Protein AF-A0A1Z5IU14-F1 (afdb_monomer)

Organism: NCBI:txid1714682

Structure (mmCIF, N/CA/C/O backbone):
data_AF-A0A1Z5IU14-F1
#
_entry.id   AF-A0A1Z5IU14-F1
#
loop_
_atom_site.group_PDB
_atom_site.id
_atom_site.type_symbol
_atom_site.label_atom_id
_atom_site.label_alt_id
_atom_site.label_comp_id
_atom_site.label_asym_id
_atom_site.label_entity_id
_atom_site.label_seq_id
_atom_site.pdbx_PDB_ins_code
_atom_site.Cartn_x
_atom_site.Cartn_y
_atom_site.Cartn_z
_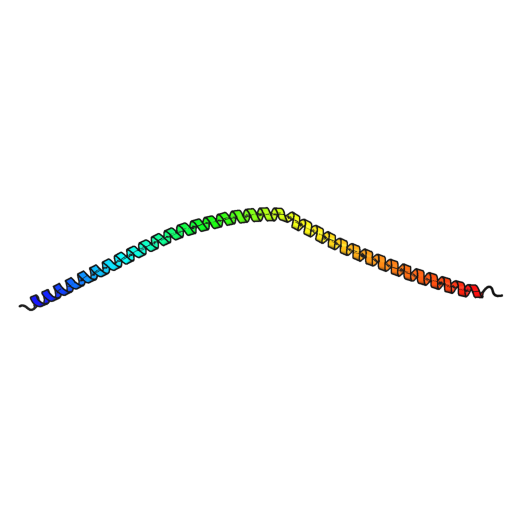atom_site.occupancy
_atom_site.B_iso_or_equiv
_atom_site.auth_seq_id
_atom_site.auth_comp_id
_atom_site.auth_asym_id
_atom_site.auth_atom_id
_atom_site.pdbx_PDB_model_num
ATOM 1 N N . MET A 1 1 ? 48.933 3.447 -58.301 1.00 71.62 1 MET A N 1
ATOM 2 C CA . MET A 1 1 ? 47.757 3.802 -57.474 1.00 71.62 1 MET A CA 1
ATOM 3 C C . MET A 1 1 ? 48.077 5.110 -56.775 1.00 71.62 1 MET A C 1
ATOM 5 O O . MET A 1 1 ? 49.170 5.218 -56.231 1.00 71.62 1 MET A O 1
ATOM 9 N N . THR A 1 2 ? 47.213 6.121 -56.859 1.00 89.06 2 THR A N 1
ATOM 10 C CA . THR A 1 2 ? 47.467 7.412 -56.194 1.00 89.06 2 THR A CA 1
ATOM 11 C C . THR A 1 2 ? 47.148 7.295 -54.700 1.00 89.06 2 THR A C 1
ATOM 13 O O . THR A 1 2 ? 46.266 6.526 -54.313 1.00 89.06 2 THR A O 1
ATOM 16 N N . ALA A 1 3 ? 47.843 8.048 -53.840 1.00 86.44 3 ALA A N 1
ATOM 17 C CA . ALA A 1 3 ? 47.623 8.006 -52.387 1.00 86.44 3 ALA A CA 1
ATOM 18 C C . ALA A 1 3 ? 46.155 8.286 -51.992 1.00 86.44 3 ALA A C 1
ATOM 20 O O . ALA A 1 3 ? 45.640 7.694 -51.046 1.00 86.44 3 ALA A O 1
ATOM 21 N N . GLY A 1 4 ? 45.450 9.113 -52.775 1.00 89.94 4 GLY A N 1
ATOM 22 C CA . GLY A 1 4 ? 44.028 9.404 -52.576 1.00 89.94 4 GLY A CA 1
ATOM 23 C C . GLY A 1 4 ? 43.101 8.203 -52.798 1.00 89.94 4 GLY A C 1
ATOM 24 O O . GLY A 1 4 ? 42.110 8.069 -52.088 1.00 89.94 4 GLY A O 1
ATOM 25 N N . GLN A 1 5 ? 43.429 7.291 -53.722 1.00 91.56 5 GLN A N 1
ATOM 26 C CA . GLN A 1 5 ? 42.628 6.078 -53.948 1.00 91.56 5 GLN A CA 1
ATOM 27 C C . GLN A 1 5 ? 42.714 5.118 -52.758 1.00 91.56 5 GLN A C 1
ATOM 29 O O . GLN A 1 5 ? 41.706 4.553 -52.341 1.00 91.56 5 GLN A O 1
ATOM 34 N N . VAL A 1 6 ? 43.912 4.966 -52.185 1.00 90.88 6 VAL A N 1
ATOM 35 C CA . VAL A 1 6 ? 44.133 4.123 -51.002 1.00 90.88 6 VAL A CA 1
ATOM 36 C C . VAL A 1 6 ? 43.433 4.725 -49.780 1.00 90.88 6 VAL A C 1
ATOM 38 O O . VAL A 1 6 ? 42.734 4.012 -49.064 1.00 90.88 6 VAL A O 1
ATOM 41 N N . ALA A 1 7 ? 43.540 6.042 -49.584 1.00 92.81 7 ALA A N 1
ATOM 42 C CA . ALA A 1 7 ? 42.845 6.743 -48.505 1.00 92.81 7 ALA A CA 1
ATOM 43 C C . ALA A 1 7 ? 41.313 6.646 -48.631 1.00 92.81 7 ALA A C 1
ATOM 45 O O . ALA A 1 7 ? 40.632 6.371 -47.644 1.00 92.81 7 ALA A O 1
ATOM 46 N N . GLY A 1 8 ? 40.771 6.805 -49.844 1.00 94.56 8 GLY A N 1
ATOM 47 C CA . GLY A 1 8 ? 39.339 6.665 -50.109 1.00 94.56 8 GLY A CA 1
ATOM 48 C C . GLY A 1 8 ? 38.812 5.258 -49.818 1.00 94.56 8 GLY A C 1
ATOM 49 O O . GLY A 1 8 ? 37.748 5.118 -49.220 1.00 94.56 8 GLY A O 1
ATOM 50 N N . LEU A 1 9 ? 39.576 4.215 -50.164 1.00 94.06 9 LEU A N 1
ATOM 51 C CA . LEU A 1 9 ? 39.204 2.829 -49.869 1.00 94.06 9 LEU A CA 1
ATOM 52 C C . LEU A 1 9 ? 39.149 2.561 -48.357 1.00 94.06 9 LEU A C 1
ATOM 54 O O . LEU A 1 9 ? 38.191 1.963 -47.871 1.00 94.06 9 LEU A O 1
ATOM 58 N N . ILE A 1 10 ? 40.144 3.041 -47.606 1.00 94.50 10 ILE A N 1
ATOM 59 C CA . ILE A 1 10 ? 40.176 2.908 -46.141 1.00 94.50 10 ILE A CA 1
ATOM 60 C C . ILE A 1 10 ? 38.997 3.657 -45.509 1.00 94.50 10 ILE A C 1
ATOM 62 O O . ILE A 1 10 ? 38.305 3.105 -44.653 1.00 94.50 10 ILE A O 1
ATOM 66 N N . ALA A 1 11 ? 38.727 4.885 -45.961 1.00 95.81 11 ALA A N 1
ATOM 67 C CA . ALA A 1 11 ? 37.609 5.685 -45.472 1.00 95.81 11 ALA A CA 1
ATOM 68 C C . ALA A 1 11 ? 36.252 5.011 -45.742 1.00 95.81 11 ALA A C 1
ATOM 70 O O . ALA A 1 11 ? 35.400 4.979 -44.856 1.00 95.81 11 ALA A O 1
ATOM 71 N N . ALA A 1 12 ? 36.065 4.417 -46.925 1.00 96.19 12 ALA A N 1
ATOM 72 C CA . ALA A 1 12 ? 34.843 3.695 -47.270 1.00 96.19 12 ALA A CA 1
ATOM 73 C C . ALA A 1 12 ? 34.611 2.475 -46.362 1.00 96.19 12 ALA A C 1
ATOM 75 O O . ALA A 1 12 ? 33.497 2.269 -45.879 1.00 96.19 12 ALA A O 1
ATOM 76 N N . ILE A 1 13 ? 35.661 1.698 -46.076 1.00 96.56 13 ILE A N 1
ATOM 77 C CA . ILE A 1 13 ? 35.574 0.535 -45.179 1.00 96.56 13 ILE A CA 1
ATOM 78 C C . ILE A 1 13 ? 35.258 0.977 -43.744 1.00 96.56 13 ILE A C 1
ATOM 80 O O . ILE A 1 13 ? 34.378 0.403 -43.104 1.00 96.56 13 ILE A O 1
ATOM 84 N N . ALA A 1 14 ? 35.926 2.020 -43.246 1.00 96.56 14 ALA A N 1
ATOM 85 C CA . ALA A 1 14 ? 35.669 2.557 -41.911 1.00 96.56 14 ALA A CA 1
ATOM 86 C C . ALA A 1 14 ? 34.229 3.078 -41.769 1.00 96.56 14 ALA A C 1
ATOM 88 O O . ALA A 1 14 ? 33.562 2.799 -40.771 1.00 96.56 14 ALA A O 1
ATOM 89 N N . PHE A 1 15 ? 33.727 3.780 -42.788 1.00 97.25 15 PHE A N 1
ATOM 90 C CA . PHE A 1 15 ? 32.350 4.264 -42.813 1.00 97.25 15 PHE A CA 1
ATOM 91 C C . PHE A 1 15 ? 31.341 3.112 -42.817 1.00 97.25 15 PHE A C 1
ATOM 93 O O . PHE A 1 15 ? 30.370 3.144 -42.065 1.00 97.25 15 PHE A O 1
ATOM 100 N N . LEU A 1 16 ? 31.595 2.057 -43.597 1.00 97.19 16 LEU A N 1
ATOM 101 C CA . LEU A 1 16 ? 30.750 0.865 -43.621 1.00 97.19 16 LEU A CA 1
ATOM 102 C C . LEU A 1 16 ? 30.663 0.222 -42.228 1.00 97.19 16 LEU A C 1
ATOM 104 O O . LEU A 1 16 ? 29.561 -0.020 -41.741 1.00 97.19 16 LEU A O 1
ATOM 108 N N . ILE A 1 17 ? 31.796 0.013 -41.549 1.00 97.19 17 ILE A N 1
ATOM 109 C CA . ILE A 1 17 ? 31.826 -0.548 -40.185 1.00 97.19 17 ILE A CA 1
ATOM 110 C C . ILE A 1 17 ? 31.026 0.327 -39.211 1.00 97.19 17 ILE A C 1
ATOM 112 O O . ILE A 1 17 ? 30.245 -0.192 -38.410 1.00 97.19 17 ILE A O 1
ATOM 116 N N . LEU A 1 18 ? 31.180 1.649 -39.299 1.00 97.31 18 LEU A N 1
ATOM 117 C CA . LEU A 1 18 ? 30.459 2.600 -38.456 1.00 97.31 18 LEU A CA 1
ATOM 118 C C . LEU A 1 18 ? 28.942 2.505 -38.657 1.00 97.31 18 LEU A C 1
ATOM 120 O O . LEU A 1 18 ? 28.197 2.465 -37.678 1.00 97.31 18 LEU A O 1
ATOM 124 N N . VAL A 1 19 ? 28.476 2.401 -39.903 1.00 97.19 19 VAL A N 1
ATOM 125 C CA . VAL A 1 19 ? 27.047 2.235 -40.209 1.00 97.19 19 VAL A CA 1
ATOM 126 C C . VAL A 1 19 ? 26.508 0.926 -39.626 1.00 97.19 19 VAL A C 1
ATOM 128 O O . VAL A 1 19 ? 25.449 0.932 -38.996 1.00 97.19 19 VAL A O 1
ATOM 131 N N . PHE A 1 20 ? 27.246 -0.182 -39.754 1.00 97.19 20 PHE A N 1
ATOM 132 C CA . PHE A 1 20 ? 26.858 -1.457 -39.138 1.00 97.19 20 PHE A CA 1
ATOM 133 C C . PHE A 1 20 ? 26.767 -1.361 -37.611 1.00 97.19 20 PHE A C 1
ATOM 135 O O . PHE A 1 20 ? 25.806 -1.856 -37.017 1.00 97.19 20 PHE A O 1
ATOM 142 N N . PHE A 1 21 ? 27.729 -0.693 -36.971 1.00 97.00 21 PHE A N 1
ATOM 143 C CA . PHE A 1 21 ? 27.723 -0.495 -35.525 1.00 97.00 21 PHE A CA 1
ATOM 144 C C . PHE A 1 21 ? 26.525 0.343 -35.063 1.00 97.00 21 PHE A C 1
ATOM 146 O O . PHE A 1 21 ? 25.837 -0.045 -34.119 1.00 97.00 21 PHE A O 1
ATOM 153 N N . ILE A 1 22 ? 26.222 1.448 -35.753 1.00 97.19 22 ILE A N 1
ATOM 154 C CA . ILE A 1 22 ? 25.056 2.288 -35.447 1.00 97.19 22 ILE A CA 1
ATOM 155 C C . ILE A 1 22 ? 23.757 1.502 -35.639 1.00 97.19 22 ILE A C 1
ATOM 157 O O . ILE A 1 22 ? 22.883 1.564 -34.778 1.00 97.19 22 ILE A O 1
ATOM 161 N N . GLY A 1 23 ? 23.635 0.715 -36.710 1.00 96.69 23 GLY A N 1
ATOM 162 C CA . GLY A 1 23 ? 22.467 -0.143 -36.925 1.00 96.69 23 GLY A CA 1
ATOM 163 C C . GLY A 1 23 ? 22.256 -1.133 -35.775 1.00 96.69 23 GLY A C 1
ATOM 164 O O . GLY A 1 23 ? 21.149 -1.258 -35.249 1.00 96.69 23 GLY A O 1
ATOM 165 N N . ALA A 1 24 ? 23.330 -1.784 -35.319 1.00 96.00 24 ALA A N 1
ATOM 166 C CA . ALA A 1 24 ? 23.284 -2.678 -34.164 1.00 96.00 24 ALA A CA 1
ATOM 167 C C . ALA A 1 24 ? 22.933 -1.941 -32.858 1.00 96.00 24 ALA A C 1
ATOM 169 O O . ALA A 1 24 ? 22.150 -2.449 -32.052 1.00 96.00 24 ALA A O 1
ATOM 170 N N . PHE A 1 25 ? 23.480 -0.742 -32.651 1.00 96.88 25 PHE A N 1
ATOM 171 C CA . PHE A 1 25 ? 23.200 0.090 -31.482 1.00 96.88 25 PHE A CA 1
ATOM 172 C C . PHE A 1 25 ? 21.736 0.546 -31.438 1.00 96.88 25 PHE A C 1
ATOM 174 O O . PHE A 1 25 ? 21.068 0.365 -30.419 1.00 96.88 25 PHE A O 1
ATOM 181 N N . LEU A 1 26 ? 21.202 1.049 -32.553 1.00 97.12 26 LEU A N 1
ATOM 182 C CA . LEU A 1 26 ? 19.803 1.462 -32.666 1.00 97.12 26 LEU A CA 1
ATOM 183 C C . LEU A 1 26 ? 18.850 0.288 -32.437 1.00 97.12 26 LEU A C 1
ATOM 185 O O . LEU A 1 26 ? 17.871 0.437 -31.711 1.00 97.12 26 LEU A O 1
ATOM 189 N N . MET A 1 27 ? 19.153 -0.900 -32.971 1.00 96.62 27 MET A N 1
ATOM 190 C CA . MET A 1 27 ? 18.348 -2.094 -32.698 1.00 96.62 27 MET A CA 1
ATOM 191 C C . MET A 1 27 ? 18.296 -2.435 -31.205 1.00 96.62 27 MET A C 1
ATOM 193 O O . MET A 1 27 ? 17.231 -2.784 -30.696 1.00 96.62 27 MET A O 1
ATOM 197 N N . LYS A 1 28 ? 19.417 -2.317 -30.483 1.00 96.56 28 LYS A N 1
ATOM 198 C CA . LYS A 1 28 ? 19.429 -2.503 -29.024 1.00 96.56 28 LYS A CA 1
ATOM 199 C C . LYS A 1 28 ? 18.599 -1.434 -28.319 1.00 96.56 28 LYS A C 1
ATOM 201 O O . LYS A 1 28 ? 17.788 -1.779 -27.469 1.00 96.56 28 LYS A O 1
ATOM 206 N N . MET A 1 29 ? 18.742 -0.172 -28.715 1.00 97.00 29 MET A N 1
ATOM 207 C CA . MET A 1 29 ? 17.985 0.936 -28.133 1.00 97.00 29 MET A CA 1
ATOM 208 C C . MET A 1 29 ? 16.474 0.773 -28.335 1.00 97.00 29 MET A C 1
ATOM 210 O O . MET A 1 29 ? 15.712 0.956 -27.392 1.00 97.00 29 MET A O 1
ATOM 214 N N . VAL A 1 30 ? 16.032 0.354 -29.525 1.00 96.69 30 VAL A N 1
ATOM 215 C CA . VAL A 1 30 ? 14.616 0.062 -29.803 1.00 96.69 30 VAL A CA 1
ATOM 216 C C . VAL A 1 30 ? 14.100 -1.071 -28.916 1.00 96.69 30 VAL A C 1
ATOM 218 O O . VAL A 1 30 ? 13.005 -0.960 -28.371 1.00 96.69 30 VAL A O 1
ATOM 221 N N . ARG A 1 31 ? 14.887 -2.137 -28.715 1.00 96.94 31 ARG A N 1
ATOM 222 C CA . ARG A 1 31 ? 14.515 -3.225 -27.795 1.00 96.94 31 ARG A CA 1
ATOM 223 C C . ARG A 1 31 ? 14.376 -2.724 -26.361 1.00 96.94 31 ARG A C 1
ATOM 225 O O . ARG A 1 31 ? 13.351 -2.983 -25.742 1.00 96.94 31 ARG A O 1
ATOM 232 N N . THR A 1 32 ? 15.336 -1.941 -25.872 1.00 97.50 32 THR A N 1
ATOM 233 C CA . THR A 1 32 ? 15.264 -1.333 -24.537 1.00 97.50 32 THR A CA 1
ATOM 234 C C . THR A 1 32 ? 14.042 -0.428 -24.394 1.00 97.50 32 THR A C 1
ATOM 236 O O . THR A 1 32 ? 13.324 -0.533 -23.408 1.00 97.50 32 THR A O 1
ATOM 239 N N . LEU A 1 33 ? 13.747 0.422 -25.380 1.00 97.44 33 LEU A N 1
ATOM 240 C CA . LEU A 1 33 ? 12.552 1.272 -25.356 1.00 97.44 33 LEU A CA 1
ATOM 241 C C . LEU A 1 33 ? 11.258 0.450 -25.374 1.00 97.44 33 LEU A C 1
ATOM 243 O O . LEU A 1 33 ? 10.301 0.808 -24.694 1.00 97.44 33 LEU A O 1
ATOM 247 N N . SER A 1 34 ? 11.229 -0.663 -26.110 1.00 96.69 34 SER A N 1
ATOM 248 C CA . SER A 1 34 ? 10.093 -1.587 -26.111 1.00 96.69 34 SER A CA 1
ATOM 249 C C . SER A 1 34 ? 9.900 -2.260 -24.751 1.00 96.69 34 SER A C 1
ATOM 251 O O . SER A 1 34 ? 8.764 -2.417 -24.310 1.00 96.69 34 SER A O 1
ATOM 253 N N . GLU A 1 35 ? 10.984 -2.656 -24.085 1.00 97.62 35 GLU A N 1
ATOM 254 C CA . GLU A 1 35 ? 10.941 -3.215 -22.730 1.00 97.62 35 GLU A CA 1
ATOM 255 C C . GLU A 1 35 ? 10.489 -2.167 -21.713 1.00 97.62 35 GLU A C 1
ATOM 257 O O . GLU A 1 35 ? 9.612 -2.451 -20.905 1.00 97.62 35 GLU A O 1
ATOM 262 N N . VAL A 1 36 ? 10.998 -0.935 -21.800 1.00 97.62 36 VAL A N 1
ATOM 263 C CA . VAL A 1 36 ? 10.556 0.185 -20.956 1.00 97.62 36 VAL A CA 1
ATOM 264 C C . VAL A 1 36 ? 9.073 0.477 -21.167 1.00 97.62 36 VAL A C 1
ATOM 266 O O . VAL A 1 36 ? 8.347 0.622 -20.190 1.00 97.62 36 VAL A O 1
ATOM 269 N N . ASN A 1 37 ? 8.595 0.516 -22.413 1.00 96.69 37 ASN A N 1
ATOM 270 C CA . ASN A 1 37 ? 7.175 0.717 -22.708 1.00 96.69 37 ASN A CA 1
ATOM 271 C C . ASN A 1 37 ? 6.322 -0.395 -22.079 1.00 96.69 37 ASN A C 1
ATOM 273 O O . ASN A 1 37 ? 5.336 -0.109 -21.403 1.00 96.69 37 ASN A O 1
ATOM 277 N N . LYS A 1 38 ? 6.754 -1.655 -22.214 1.00 97.19 38 LYS A N 1
ATOM 278 C CA . LYS A 1 38 ? 6.091 -2.792 -21.571 1.00 97.19 38 LYS A CA 1
ATOM 279 C C . LYS A 1 38 ? 6.077 -2.654 -20.045 1.00 97.19 38 LYS A C 1
ATOM 281 O O . LYS A 1 38 ? 5.021 -2.835 -19.453 1.00 97.19 38 LYS A O 1
ATOM 286 N N . SER A 1 39 ? 7.197 -2.288 -19.425 1.00 97.38 39 SER A N 1
ATOM 287 C CA . SER A 1 39 ? 7.282 -2.070 -17.976 1.00 97.38 39 SER A CA 1
ATOM 288 C C . SER A 1 39 ? 6.374 -0.937 -17.507 1.00 97.38 39 SER A C 1
ATOM 290 O O . SER A 1 39 ? 5.679 -1.099 -16.514 1.00 97.38 39 SER A O 1
ATOM 292 N N . VAL A 1 40 ? 6.322 0.187 -18.228 1.00 97.12 40 VAL A N 1
ATOM 293 C CA . VAL A 1 40 ? 5.413 1.303 -17.914 1.00 97.12 40 VAL A CA 1
ATOM 294 C C . VAL A 1 40 ? 3.954 0.870 -18.039 1.00 97.12 40 VAL A C 1
ATOM 296 O O . VAL A 1 40 ? 3.136 1.233 -17.194 1.00 97.12 40 VAL A O 1
ATOM 299 N N . LYS A 1 41 ? 3.626 0.068 -19.058 1.00 96.56 41 LYS A N 1
ATOM 300 C CA . LYS A 1 41 ? 2.281 -0.481 -19.238 1.00 96.56 41 LYS A CA 1
ATOM 301 C C . LYS A 1 41 ? 1.893 -1.398 -18.077 1.00 96.56 41 LYS A C 1
ATOM 303 O O . LYS A 1 41 ? 0.860 -1.158 -17.466 1.00 96.56 41 LYS A O 1
ATOM 308 N N . THR A 1 42 ? 2.725 -2.383 -17.739 1.00 96.88 42 THR A N 1
ATOM 309 C CA . THR A 1 42 ? 2.471 -3.286 -16.604 1.00 96.88 42 THR A CA 1
ATOM 310 C C . THR A 1 42 ? 2.400 -2.522 -15.287 1.00 96.88 42 THR A C 1
ATOM 312 O O . THR A 1 42 ? 1.478 -2.734 -14.518 1.00 96.88 42 THR A O 1
ATOM 315 N N . MET A 1 43 ? 3.290 -1.553 -15.060 1.00 96.56 43 MET A N 1
ATOM 316 C CA . MET A 1 43 ? 3.233 -0.696 -13.874 1.00 96.56 43 MET A CA 1
ATOM 317 C C . MET A 1 43 ? 1.914 0.084 -13.797 1.00 96.56 43 MET A C 1
ATOM 319 O O . MET A 1 43 ? 1.349 0.222 -12.721 1.00 96.56 43 MET A O 1
ATOM 323 N N . THR A 1 44 ? 1.400 0.577 -14.927 1.00 95.50 44 THR A N 1
ATOM 324 C CA . THR A 1 44 ? 0.109 1.283 -14.976 1.00 95.50 44 THR A CA 1
ATOM 325 C C . THR A 1 44 ? -1.060 0.336 -14.694 1.00 95.50 44 THR A C 1
ATOM 327 O O . THR A 1 44 ? -1.971 0.704 -13.958 1.00 95.50 44 THR A O 1
ATOM 330 N N . GLU A 1 45 ? -1.027 -0.884 -15.236 1.00 96.38 45 GLU A N 1
ATOM 331 C CA . GLU A 1 45 ? -2.010 -1.937 -14.941 1.00 96.38 45 GLU A CA 1
ATOM 332 C C . GLU A 1 45 ? -1.996 -2.303 -13.446 1.00 96.38 45 GLU A C 1
ATOM 334 O O . GLU A 1 45 ? -3.048 -2.333 -12.812 1.00 96.38 45 GLU A O 1
ATOM 339 N N . ASP A 1 46 ? -0.813 -2.482 -12.856 1.00 96.69 46 ASP A N 1
ATOM 340 C CA . ASP A 1 46 ? -0.659 -2.758 -11.426 1.00 96.69 46 ASP A CA 1
ATOM 341 C C . ASP A 1 46 ? -1.174 -1.593 -10.568 1.00 96.69 46 ASP A C 1
ATOM 343 O O . ASP A 1 46 ? -1.832 -1.819 -9.555 1.00 96.69 46 ASP A O 1
ATOM 347 N N . MET A 1 47 ? -0.935 -0.338 -10.970 1.00 95.69 47 MET A N 1
ATOM 348 C CA . MET A 1 47 ? -1.469 0.830 -10.259 1.00 95.69 47 MET A CA 1
ATOM 349 C C . MET A 1 47 ? -3.000 0.918 -10.323 1.00 95.69 47 MET A C 1
ATOM 351 O O . MET A 1 47 ? -3.611 1.304 -9.326 1.00 95.69 47 MET A O 1
ATOM 355 N N . ASP A 1 48 ? -3.629 0.547 -11.442 1.00 95.19 48 ASP A N 1
ATOM 356 C CA . ASP A 1 48 ? -5.095 0.456 -11.547 1.00 95.19 48 ASP A CA 1
ATOM 357 C C . ASP A 1 48 ? -5.651 -0.613 -10.593 1.00 95.19 48 ASP A C 1
ATOM 359 O O . ASP A 1 48 ? -6.599 -0.363 -9.847 1.00 95.19 48 ASP A O 1
ATOM 363 N N . VAL A 1 49 ? -5.008 -1.783 -10.538 1.00 96.44 49 VAL A N 1
ATOM 364 C CA . VAL A 1 49 ? -5.381 -2.868 -9.617 1.00 96.44 49 VAL A CA 1
ATOM 365 C C . VAL A 1 49 ? -5.189 -2.457 -8.156 1.00 96.44 49 VAL A C 1
ATOM 367 O O . VAL A 1 49 ? -6.083 -2.673 -7.341 1.00 96.44 49 VAL A O 1
ATOM 370 N N . ILE A 1 50 ? -4.062 -1.827 -7.812 1.00 96.00 50 ILE A N 1
ATOM 371 C CA . ILE A 1 50 ? -3.808 -1.315 -6.457 1.00 96.00 50 ILE A CA 1
ATOM 372 C C . ILE A 1 50 ? -4.854 -0.269 -6.076 1.00 96.00 50 ILE A C 1
ATOM 374 O O . ILE A 1 50 ? -5.334 -0.290 -4.947 1.00 96.00 50 ILE A O 1
ATOM 378 N N . SER A 1 51 ? -5.231 0.617 -7.001 1.00 96.44 51 SER A N 1
ATOM 379 C CA . SER A 1 51 ? -6.250 1.641 -6.748 1.00 96.44 51 SER A CA 1
ATOM 380 C C . SER A 1 51 ? -7.608 1.004 -6.457 1.00 96.44 51 SER A C 1
ATOM 382 O O . SER A 1 51 ? -8.232 1.347 -5.459 1.00 96.44 51 SER A O 1
ATOM 384 N N . LYS A 1 52 ? -8.012 -0.008 -7.235 1.00 96.25 52 LYS A N 1
ATOM 385 C CA . LYS A 1 52 ? -9.230 -0.793 -6.969 1.00 96.25 52 LYS A CA 1
ATOM 386 C C . LYS A 1 52 ? -9.177 -1.525 -5.632 1.00 96.25 52 LYS A C 1
ATOM 388 O O . LYS A 1 52 ? -10.122 -1.458 -4.859 1.00 96.25 52 LYS A O 1
ATOM 393 N N . HIS A 1 53 ? -8.063 -2.176 -5.309 1.00 94.94 53 HIS A N 1
ATOM 394 C CA . HIS A 1 53 ? -7.905 -2.815 -4.003 1.00 94.94 53 HIS A CA 1
ATOM 395 C C . HIS A 1 53 ? -7.905 -1.806 -2.851 1.00 94.94 53 HIS A C 1
ATOM 397 O O . HIS A 1 53 ? -8.406 -2.117 -1.774 1.00 94.94 53 HIS A O 1
ATOM 403 N N . ALA A 1 54 ? -7.381 -0.597 -3.051 1.00 95.62 54 ALA A N 1
ATOM 404 C CA . ALA A 1 54 ? -7.474 0.474 -2.068 1.00 95.62 54 ALA A CA 1
ATOM 405 C C . ALA A 1 54 ? -8.925 0.949 -1.892 1.00 95.62 54 ALA A C 1
ATOM 407 O O . ALA A 1 54 ? -9.356 1.134 -0.755 1.00 95.62 54 ALA A O 1
ATOM 408 N N . GLU A 1 55 ? -9.693 1.085 -2.977 1.00 95.38 55 GLU A N 1
ATOM 409 C CA . GLU A 1 55 ? -11.138 1.345 -2.924 1.00 95.38 55 GLU A CA 1
ATOM 410 C C . GLU A 1 55 ? -11.876 0.240 -2.156 1.00 95.38 55 GLU A C 1
ATOM 412 O O . GLU A 1 55 ? -12.647 0.547 -1.248 1.00 95.38 55 GLU A O 1
ATOM 417 N N . ASP A 1 56 ? -11.575 -1.033 -2.429 1.00 96.12 56 ASP A N 1
ATOM 418 C CA . ASP A 1 56 ? -12.141 -2.176 -1.706 1.00 96.12 56 ASP A CA 1
ATOM 419 C C . ASP A 1 56 ? -11.770 -2.148 -0.216 1.00 96.12 56 ASP A C 1
ATOM 421 O O . ASP A 1 56 ? -12.610 -2.420 0.642 1.00 96.12 56 ASP A O 1
ATOM 425 N N . ILE A 1 57 ? -10.521 -1.816 0.130 1.00 96.44 57 ILE A N 1
ATOM 426 C CA 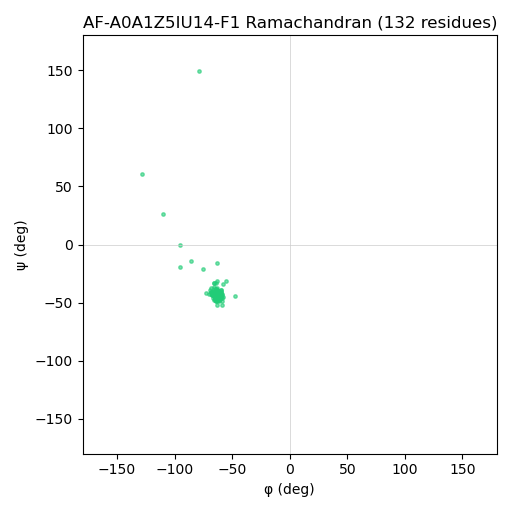. ILE A 1 57 ? -10.079 -1.679 1.526 1.00 96.44 57 ILE A CA 1
ATOM 427 C C . ILE A 1 57 ? -10.837 -0.546 2.212 1.00 96.44 57 ILE A C 1
ATOM 429 O O . ILE A 1 57 ? -11.297 -0.731 3.336 1.00 96.44 57 ILE A O 1
ATOM 433 N N . LEU A 1 58 ? -10.989 0.609 1.563 1.00 96.06 58 LEU A N 1
ATOM 434 C CA . LEU A 1 58 ? -11.731 1.741 2.114 1.00 96.06 58 LEU A CA 1
ATOM 435 C C . LEU A 1 58 ? -13.218 1.410 2.282 1.00 96.06 58 LEU A C 1
ATOM 437 O O . LEU A 1 58 ? -13.800 1.742 3.314 1.00 96.06 58 LEU A O 1
ATOM 441 N N . ALA A 1 59 ? -13.821 0.712 1.320 1.00 95.44 59 ALA A N 1
ATOM 442 C CA . ALA A 1 59 ? -15.200 0.248 1.402 1.00 95.44 59 ALA A CA 1
ATOM 443 C C . ALA A 1 59 ? -15.386 -0.750 2.554 1.00 95.44 59 ALA A C 1
ATOM 445 O O . ALA A 1 59 ? -16.261 -0.560 3.398 1.00 95.44 59 ALA A O 1
ATOM 446 N N . ASN A 1 60 ? -14.516 -1.759 2.652 1.00 96.38 60 ASN A N 1
ATOM 447 C CA . ASN A 1 60 ? -14.534 -2.723 3.749 1.00 96.38 60 ASN A CA 1
ATOM 448 C C . ASN A 1 60 ? -14.268 -2.050 5.097 1.00 96.38 60 ASN A C 1
ATOM 450 O O . ASN A 1 60 ? -14.933 -2.381 6.068 1.00 96.38 60 ASN A O 1
ATOM 454 N N . ALA A 1 61 ? -13.347 -1.088 5.178 1.00 96.12 61 ALA A N 1
ATOM 455 C CA . ALA A 1 61 ? -13.112 -0.315 6.392 1.00 96.12 61 ALA A CA 1
ATOM 456 C C . ALA A 1 61 ? -14.359 0.483 6.792 1.00 96.12 61 ALA A C 1
ATOM 458 O O . ALA A 1 61 ? -14.715 0.485 7.964 1.00 96.12 61 ALA A O 1
ATOM 459 N N . ASN A 1 62 ? -15.062 1.099 5.839 1.00 94.50 62 ASN A N 1
ATOM 460 C CA . ASN A 1 62 ? -16.321 1.790 6.108 1.00 94.50 62 ASN A CA 1
ATOM 461 C C . ASN A 1 62 ? -17.399 0.824 6.633 1.00 94.50 62 ASN A C 1
ATOM 463 O O . ASN A 1 62 ? -18.052 1.122 7.629 1.00 94.50 62 ASN A O 1
ATOM 467 N N . THR A 1 63 ? -17.538 -0.361 6.030 1.00 94.94 63 THR A N 1
ATOM 468 C CA . THR A 1 63 ? -18.451 -1.410 6.515 1.00 94.94 63 THR A CA 1
ATOM 469 C C . THR A 1 63 ? -18.044 -1.946 7.889 1.00 94.94 63 THR A C 1
ATOM 471 O O . THR A 1 63 ? -18.899 -2.143 8.746 1.00 94.94 63 THR A O 1
ATOM 474 N N . LEU A 1 64 ? -16.749 -2.156 8.134 1.00 95.31 64 LEU A N 1
ATOM 475 C CA . LEU A 1 64 ? -16.229 -2.592 9.430 1.00 95.31 64 LEU A CA 1
ATOM 476 C C . LEU A 1 64 ? -16.471 -1.538 10.510 1.00 95.31 64 LEU A C 1
ATOM 478 O O . LEU A 1 64 ? -16.841 -1.889 11.623 1.00 95.31 64 LEU A O 1
ATOM 482 N N . LEU A 1 65 ? -16.276 -0.257 10.199 1.00 95.50 65 LEU A N 1
ATOM 483 C CA . LEU A 1 65 ? -16.562 0.834 11.127 1.00 95.50 65 LEU A CA 1
ATOM 484 C C . LEU A 1 65 ? -18.057 0.916 11.448 1.00 95.50 65 LEU A C 1
ATOM 486 O O . LEU A 1 65 ? -18.405 1.116 12.611 1.00 95.50 65 LEU A O 1
ATOM 490 N N . ASP A 1 66 ? -18.930 0.714 10.460 1.00 94.31 66 ASP A N 1
ATOM 491 C CA . ASP A 1 66 ? -20.379 0.662 10.678 1.00 94.31 66 ASP A CA 1
ATOM 492 C C . ASP A 1 66 ? -20.795 -0.529 11.561 1.00 94.31 66 ASP A C 1
ATOM 494 O O . ASP A 1 66 ? -21.550 -0.355 12.522 1.00 94.31 66 ASP A O 1
ATOM 498 N N . ASP A 1 67 ? -20.239 -1.719 11.308 1.00 95.19 67 ASP A N 1
ATOM 499 C CA . ASP A 1 67 ? -20.485 -2.921 12.116 1.00 95.19 67 ASP A CA 1
ATOM 500 C C . ASP A 1 67 ? -19.940 -2.773 13.544 1.00 95.19 67 ASP A C 1
ATOM 502 O O . ASP A 1 67 ? -20.623 -3.110 14.509 1.00 95.19 67 ASP A O 1
ATOM 506 N N . VAL A 1 68 ? -18.743 -2.201 13.714 1.00 94.88 68 VAL A N 1
ATOM 507 C CA . VAL A 1 68 ? -18.180 -1.889 15.036 1.00 94.88 68 VAL A CA 1
ATOM 508 C C . VAL A 1 68 ? -19.067 -0.895 15.773 1.00 94.88 68 VAL A C 1
ATOM 510 O O . VAL A 1 68 ? -19.360 -1.119 16.944 1.00 94.88 68 VAL A O 1
ATOM 513 N N . ASN A 1 69 ? -19.535 0.166 15.115 1.00 92.38 69 ASN A N 1
ATOM 514 C CA . ASN A 1 69 ? -20.423 1.147 15.734 1.00 92.38 69 ASN A CA 1
ATOM 515 C C . ASN A 1 69 ? -21.738 0.498 16.205 1.00 92.38 69 ASN A C 1
ATOM 517 O O . ASN A 1 69 ? -22.149 0.692 17.350 1.00 92.38 69 ASN A O 1
ATOM 521 N N . HIS A 1 70 ? -22.350 -0.351 15.373 1.00 93.50 70 HIS A N 1
ATOM 522 C CA . HIS A 1 70 ? -23.541 -1.117 15.750 1.00 93.50 70 HIS A CA 1
ATOM 523 C C . HIS A 1 70 ? -23.265 -2.097 16.898 1.00 93.50 70 HIS A C 1
ATOM 525 O O . HIS A 1 70 ? -24.023 -2.144 17.869 1.00 93.50 70 HIS A O 1
ATOM 531 N N . LYS A 1 71 ? -22.171 -2.864 16.839 1.00 94.62 71 LYS A N 1
ATOM 532 C CA . LYS A 1 71 ? -21.805 -3.823 17.891 1.00 94.62 71 LYS A CA 1
ATOM 533 C C . LYS A 1 71 ? -21.503 -3.130 19.215 1.00 94.62 71 LYS A C 1
ATOM 535 O O . LYS A 1 71 ? -21.968 -3.601 20.248 1.00 94.62 71 LYS A O 1
ATOM 540 N N . VAL A 1 72 ? -20.787 -2.008 19.207 1.00 92.94 72 VAL A N 1
ATOM 541 C CA . VAL A 1 72 ? -20.526 -1.215 20.417 1.00 92.94 72 VAL A CA 1
ATOM 542 C C . VAL A 1 72 ? -21.840 -0.730 21.023 1.00 92.94 72 VAL A C 1
ATOM 544 O O . VAL A 1 72 ? -22.077 -0.988 22.201 1.00 92.94 72 VAL A O 1
ATOM 547 N N . ALA A 1 73 ? -22.753 -0.182 20.215 1.00 88.94 73 ALA A N 1
ATOM 548 C CA . ALA A 1 73 ? -24.072 0.236 20.692 1.00 88.94 73 ALA A CA 1
ATOM 549 C C . ALA A 1 73 ? -24.870 -0.917 21.336 1.00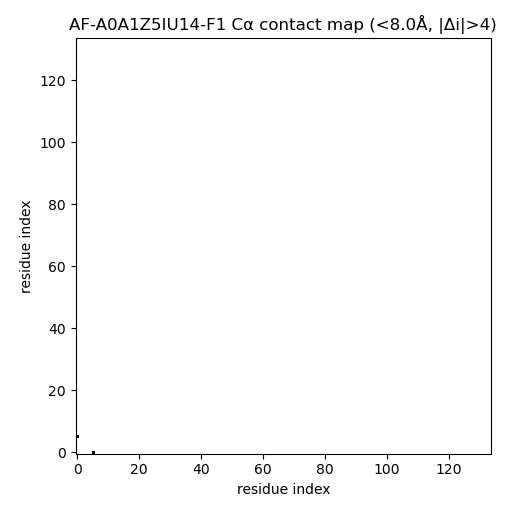 88.94 73 ALA A C 1
ATOM 551 O O . ALA A 1 73 ? -25.594 -0.710 22.309 1.00 88.94 73 ALA A O 1
ATOM 552 N N . THR A 1 74 ? -24.721 -2.153 20.842 1.00 89.88 74 THR A N 1
ATOM 553 C CA . THR A 1 74 ? -25.361 -3.329 21.463 1.00 89.88 74 THR A CA 1
ATOM 554 C C . THR A 1 74 ? -24.684 -3.811 22.749 1.00 89.88 74 THR A C 1
ATOM 556 O O . THR A 1 74 ? -25.324 -4.493 23.548 1.00 89.88 74 THR A O 1
ATOM 559 N N . ILE A 1 75 ? -23.412 -3.472 22.972 1.00 90.06 75 ILE A N 1
ATOM 560 C CA . ILE A 1 75 ? -22.635 -3.888 24.150 1.00 90.06 75 ILE A CA 1
ATOM 561 C C . ILE A 1 75 ? -22.662 -2.808 25.252 1.00 90.06 75 ILE A C 1
ATOM 563 O O . ILE A 1 75 ? -22.480 -3.140 26.423 1.00 90.06 75 ILE A O 1
ATOM 567 N N . ASP A 1 76 ? -22.990 -1.550 24.940 1.00 90.75 76 ASP A N 1
ATOM 568 C CA . ASP A 1 76 ? -23.178 -0.469 25.927 1.00 90.75 76 ASP A CA 1
ATOM 569 C C . ASP A 1 76 ? -24.077 -0.855 27.126 1.00 90.75 76 ASP A C 1
ATOM 571 O O . ASP A 1 76 ? -23.692 -0.595 28.273 1.00 90.75 76 ASP A O 1
ATOM 575 N N . PRO A 1 77 ? -25.231 -1.536 26.944 1.00 92.19 77 PRO A N 1
ATOM 576 C CA . PRO A 1 77 ? -26.048 -1.996 28.066 1.00 92.19 77 PRO A CA 1
ATOM 577 C C . PRO A 1 77 ? -25.333 -3.020 28.954 1.00 92.19 77 PRO A C 1
ATOM 579 O O . PRO A 1 77 ? -25.568 -3.047 30.159 1.00 92.19 77 PRO A O 1
ATOM 582 N N . VAL A 1 78 ? -24.448 -3.844 28.386 1.00 92.25 78 VAL A N 1
ATOM 583 C CA . VAL A 1 78 ? -23.652 -4.827 29.136 1.00 92.25 78 VAL A CA 1
ATOM 584 C C . VAL A 1 78 ? -22.611 -4.116 29.998 1.00 92.25 78 VAL A C 1
ATOM 586 O O . VAL A 1 78 ? -22.465 -4.457 31.171 1.00 92.25 78 VAL A O 1
ATOM 589 N N . PHE A 1 79 ? -21.940 -3.087 29.469 1.00 93.25 79 PHE A N 1
ATOM 590 C CA . PHE A 1 79 ? -21.033 -2.246 30.261 1.00 93.25 79 PHE A CA 1
ATOM 591 C C . PHE A 1 79 ? -21.764 -1.514 31.386 1.00 93.25 79 PHE A C 1
ATOM 593 O O . PHE A 1 79 ? -21.271 -1.469 32.514 1.00 93.25 79 PHE A O 1
ATOM 600 N N . LYS A 1 80 ? -22.963 -0.990 31.110 1.00 93.19 80 LYS A N 1
ATOM 601 C CA . LYS A 1 80 ? -23.796 -0.348 32.129 1.00 93.19 80 LYS A CA 1
ATOM 602 C C . LYS A 1 80 ? -24.249 -1.332 33.206 1.00 93.19 80 LYS A C 1
ATOM 604 O O . LYS A 1 80 ? -24.073 -1.051 34.385 1.00 93.19 80 LYS A O 1
ATOM 609 N N . ALA A 1 81 ? -24.730 -2.510 32.817 1.00 93.88 81 ALA A N 1
ATOM 610 C CA . ALA A 1 81 ? -25.102 -3.562 33.757 1.00 93.88 81 ALA A CA 1
ATOM 611 C C . ALA A 1 81 ? -23.909 -4.005 34.619 1.00 93.88 81 ALA A C 1
ATOM 613 O O . ALA A 1 81 ? -24.062 -4.211 35.819 1.00 93.88 81 ALA A O 1
ATOM 614 N N . ALA A 1 82 ? -22.707 -4.101 34.043 1.00 91.81 82 ALA A N 1
ATOM 615 C CA . ALA A 1 82 ? -21.492 -4.386 34.799 1.00 91.81 82 ALA A CA 1
ATOM 616 C C . ALA A 1 82 ? -21.147 -3.267 35.804 1.00 91.81 82 ALA A C 1
ATOM 618 O O . ALA A 1 82 ? -20.735 -3.570 36.924 1.00 91.81 82 ALA A O 1
ATOM 619 N N . ALA A 1 83 ? -21.349 -1.994 35.448 1.00 92.56 83 ALA A N 1
ATOM 620 C CA . ALA A 1 83 ? -21.160 -0.858 36.356 1.00 92.56 83 ALA A CA 1
ATOM 621 C C . ALA A 1 83 ? -22.192 -0.842 37.501 1.00 92.56 83 ALA A C 1
ATOM 623 O O . ALA A 1 83 ? -21.826 -0.657 38.666 1.00 92.56 83 ALA A O 1
ATOM 624 N N . ASP A 1 84 ? -23.463 -1.103 37.190 1.00 94.25 84 ASP A N 1
ATOM 625 C CA . ASP A 1 84 ? -24.550 -1.192 38.171 1.00 94.25 84 ASP A CA 1
ATOM 626 C C . ASP A 1 84 ? -24.331 -2.381 39.125 1.00 94.25 84 ASP A C 1
ATOM 628 O O . ASP A 1 84 ? -24.503 -2.254 40.340 1.00 94.25 84 ASP A O 1
ATOM 632 N N . LEU A 1 85 ? -23.859 -3.522 38.609 1.00 93.75 85 LEU A N 1
ATOM 633 C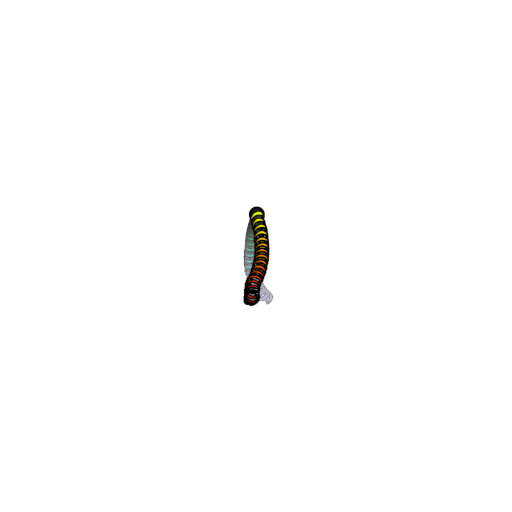 CA . LEU A 1 85 ? -23.440 -4.671 39.417 1.00 93.75 85 LEU A CA 1
ATOM 634 C C . LEU A 1 85 ? -22.228 -4.343 40.293 1.00 93.75 85 LEU A C 1
ATOM 636 O O . LEU A 1 85 ? -22.226 -4.691 41.470 1.00 93.75 85 LEU A O 1
ATOM 640 N N . GLY A 1 86 ? -21.214 -3.656 39.761 1.00 93.81 86 GLY A N 1
ATOM 641 C CA . GLY A 1 86 ? -20.052 -3.212 40.535 1.00 93.81 86 GLY A CA 1
ATOM 642 C C . GLY A 1 86 ? -20.447 -2.304 41.701 1.00 93.81 86 GLY A C 1
ATOM 643 O O . GLY A 1 86 ? -19.974 -2.491 42.823 1.00 93.81 86 GLY A O 1
ATOM 644 N N . THR A 1 87 ? -21.380 -1.381 41.458 1.00 94.25 87 THR A N 1
ATOM 645 C CA . THR A 1 87 ? -21.959 -0.508 42.490 1.00 94.25 87 THR A CA 1
ATOM 646 C C . THR A 1 87 ? -22.740 -1.325 43.514 1.00 94.25 87 THR A C 1
ATOM 648 O O . THR A 1 87 ? -22.478 -1.210 44.707 1.00 94.25 87 THR A O 1
ATOM 651 N N . SER A 1 88 ? -23.597 -2.243 43.061 1.00 95.00 88 SER A N 1
ATOM 652 C CA . SER A 1 88 ? -24.381 -3.127 43.933 1.00 95.00 88 SER A CA 1
ATOM 653 C C . SER A 1 88 ? -23.496 -4.008 44.823 1.00 95.00 88 SER A C 1
ATOM 655 O O . SER A 1 88 ? -23.778 -4.177 46.006 1.00 95.00 88 SER A O 1
ATOM 657 N N . VAL A 1 89 ? -22.398 -4.557 44.289 1.00 95.00 89 VAL A N 1
ATOM 658 C CA . VAL A 1 89 ? -21.431 -5.366 45.051 1.00 95.00 89 VAL A CA 1
ATOM 659 C C . VAL A 1 89 ? -20.648 -4.501 46.039 1.00 95.00 89 VAL A C 1
ATOM 661 O O . VAL A 1 89 ? -20.408 -4.933 47.166 1.00 95.00 89 VAL A O 1
ATOM 664 N N . SER A 1 90 ? -20.277 -3.278 45.654 1.00 94.50 90 SER A N 1
ATOM 665 C CA . SER A 1 90 ? -19.618 -2.318 46.546 1.00 94.50 90 SER A CA 1
ATOM 666 C C . SER A 1 90 ? -20.523 -1.923 47.717 1.00 94.50 90 SER A C 1
ATOM 668 O O . SER A 1 90 ? -20.113 -2.002 48.877 1.00 94.50 90 SER A O 1
ATOM 670 N N . GLU A 1 91 ? -21.782 -1.586 47.433 1.00 95.00 91 GLU A N 1
ATOM 671 C CA . GLU A 1 91 ? -22.798 -1.268 48.438 1.00 95.00 91 GLU A CA 1
ATOM 672 C C . GLU A 1 91 ? -23.101 -2.471 49.332 1.00 95.00 91 GLU A C 1
ATOM 674 O O . GLU A 1 91 ? -23.171 -2.326 50.552 1.00 95.00 91 GLU A O 1
ATOM 679 N N . LEU A 1 92 ? -23.200 -3.677 48.763 1.00 93.38 92 LEU A N 1
ATOM 680 C C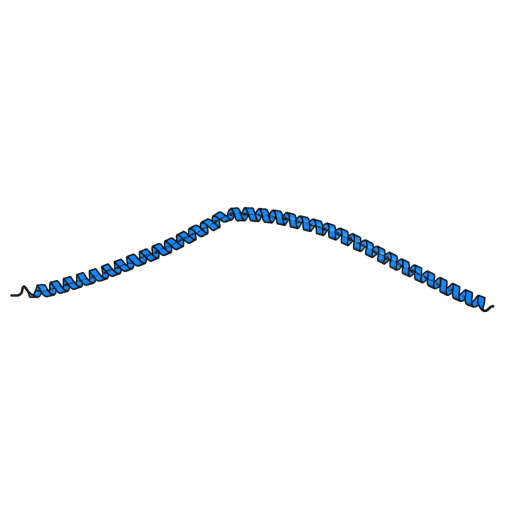A . LEU A 1 92 ? -23.382 -4.909 49.528 1.00 93.38 92 LEU A CA 1
ATOM 681 C C . LEU A 1 92 ? -22.188 -5.183 50.449 1.00 93.38 92 LEU A C 1
ATOM 683 O O . LEU A 1 92 ? -22.381 -5.572 51.604 1.00 93.38 92 LEU A O 1
ATOM 687 N N . ASN A 1 93 ? -20.961 -4.968 49.972 1.00 93.25 93 ASN A N 1
ATOM 688 C CA . ASN A 1 93 ? -19.753 -5.106 50.778 1.00 93.25 93 ASN A CA 1
ATOM 689 C C . ASN A 1 93 ? -19.743 -4.095 51.935 1.00 93.25 93 ASN A C 1
ATOM 691 O O . ASN A 1 93 ? -19.502 -4.481 53.079 1.00 93.25 93 ASN A O 1
ATOM 695 N N . ALA A 1 94 ? -20.080 -2.830 51.668 1.00 94.44 94 ALA A N 1
ATOM 696 C CA . ALA A 1 94 ? -20.197 -1.796 52.693 1.00 94.44 94 ALA A CA 1
ATOM 697 C C . ALA A 1 94 ? -21.289 -2.133 53.723 1.00 94.44 94 ALA A C 1
ATOM 699 O O . ALA A 1 94 ? -21.029 -2.121 54.925 1.00 94.44 94 ALA A O 1
ATOM 700 N N . ALA A 1 95 ? -22.482 -2.529 53.272 1.00 93.12 95 ALA A N 1
ATOM 701 C CA . ALA A 1 95 ? -23.590 -2.915 54.142 1.00 93.12 95 ALA A CA 1
ATOM 702 C C . ALA A 1 95 ? -23.253 -4.145 55.001 1.00 93.12 95 ALA A C 1
ATOM 704 O O . ALA A 1 95 ? -23.570 -4.181 56.191 1.00 93.12 95 ALA A O 1
ATOM 705 N N . THR A 1 96 ? -22.571 -5.140 54.426 1.00 93.88 96 THR A N 1
ATOM 706 C CA . THR A 1 96 ? -22.120 -6.344 55.143 1.00 93.88 96 THR A CA 1
ATOM 707 C C . THR A 1 96 ? -21.040 -6.008 56.168 1.00 93.88 96 THR A C 1
ATOM 709 O O . THR A 1 96 ? -21.076 -6.520 57.293 1.00 93.88 96 THR A O 1
ATOM 712 N N . HIS A 1 97 ? -20.098 -5.128 55.816 1.00 93.75 97 HIS A N 1
ATOM 713 C CA . HIS A 1 97 ? -19.067 -4.637 56.725 1.00 93.75 97 HIS A CA 1
ATOM 714 C C . HIS A 1 97 ? -19.685 -3.887 57.913 1.00 93.75 97 HIS A C 1
ATOM 716 O O . HIS A 1 97 ? -19.394 -4.212 59.066 1.00 93.75 97 HIS A O 1
ATOM 722 N N . ASP A 1 98 ? -20.608 -2.964 57.646 1.00 93.31 98 ASP A N 1
ATOM 723 C CA . ASP A 1 98 ? -21.325 -2.191 58.660 1.00 93.31 98 ASP A CA 1
ATOM 724 C C . ASP A 1 98 ? -22.185 -3.077 59.565 1.00 93.31 98 ASP A C 1
ATOM 726 O O . ASP A 1 98 ? -22.158 -2.931 60.792 1.00 93.31 98 ASP A O 1
ATOM 730 N N . LEU A 1 99 ? -22.932 -4.027 58.991 1.00 92.94 99 LEU A N 1
ATOM 731 C CA . LEU A 1 99 ? -23.738 -4.977 59.754 1.00 92.94 99 LEU A CA 1
ATOM 732 C C . LEU A 1 99 ? -22.851 -5.845 60.649 1.00 92.94 99 LEU A C 1
ATOM 734 O O . LEU A 1 99 ? -23.137 -5.988 61.836 1.00 92.94 99 LEU A O 1
ATOM 738 N N . THR A 1 100 ? -21.747 -6.370 60.118 1.00 92.56 100 THR A N 1
ATOM 739 C CA . THR A 1 100 ? -20.776 -7.154 60.892 1.00 92.56 100 THR A CA 1
ATOM 740 C C . THR A 1 100 ? -20.167 -6.316 62.015 1.00 92.56 100 THR A C 1
ATOM 742 O O . THR A 1 100 ? -20.062 -6.789 63.149 1.00 92.56 100 THR A O 1
ATOM 745 N N . GLY A 1 101 ? -19.828 -5.052 61.748 1.00 91.56 101 GLY A N 1
ATOM 746 C CA . GLY A 1 101 ? -19.340 -4.102 62.747 1.00 91.56 101 GLY A CA 1
ATOM 747 C C . GLY A 1 101 ? -20.355 -3.850 63.866 1.00 91.56 101 GLY A C 1
ATOM 748 O O . GLY A 1 101 ? -20.003 -3.918 65.051 1.00 91.56 101 GLY A O 1
ATOM 749 N N . LYS A 1 102 ? -21.631 -3.635 63.516 1.00 91.44 102 LYS A N 1
ATOM 750 C CA . LYS A 1 102 ? -22.739 -3.453 64.469 1.00 91.44 102 LYS A CA 1
ATOM 751 C C . LYS A 1 102 ? -23.007 -4.719 65.278 1.00 91.44 102 LYS A C 1
ATOM 753 O O . LYS A 1 102 ? -23.061 -4.640 66.501 1.00 91.44 102 LYS A O 1
ATOM 758 N N . VAL A 1 103 ? -23.105 -5.885 64.638 1.00 92.81 103 VAL A N 1
ATOM 759 C CA . VAL A 1 103 ? -23.324 -7.178 65.306 1.00 92.81 103 VAL A CA 1
ATOM 760 C C . VAL A 1 103 ? -22.171 -7.499 66.248 1.00 92.81 103 VAL A C 1
ATOM 762 O O . VAL A 1 103 ? -22.418 -7.840 67.399 1.00 92.81 103 VAL A O 1
ATOM 765 N N . LYS A 1 104 ? -20.915 -7.320 65.824 1.00 89.06 104 LYS A N 1
ATOM 766 C CA . LYS A 1 104 ? -19.738 -7.538 66.678 1.00 89.06 104 LYS A CA 1
ATOM 767 C C . LYS A 1 104 ? -19.725 -6.588 67.875 1.00 89.06 104 LYS A C 1
ATOM 769 O O . LYS A 1 104 ? -19.416 -7.013 68.986 1.00 89.06 104 LYS A O 1
ATOM 774 N N . SER A 1 105 ? -20.097 -5.325 67.674 1.00 89.38 105 SER A N 1
ATOM 775 C CA . SER A 1 105 ? -20.182 -4.330 68.750 1.00 89.38 105 SER A CA 1
ATOM 776 C C . SER A 1 105 ? -21.314 -4.633 69.735 1.00 89.38 105 SER A C 1
ATOM 778 O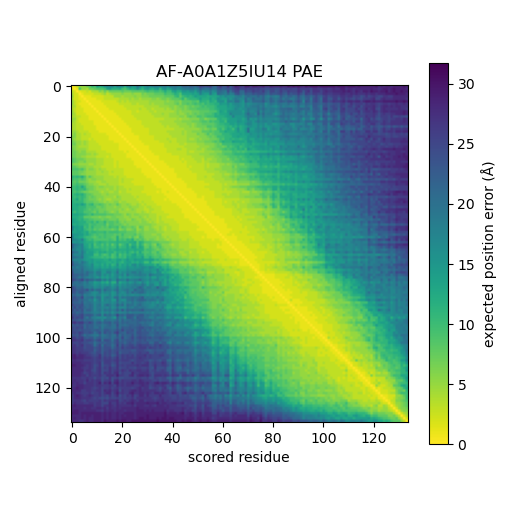 O . SER A 1 105 ? -21.100 -4.566 70.945 1.00 89.38 105 SER A O 1
ATOM 780 N N . THR A 1 106 ? -22.492 -5.023 69.242 1.00 89.31 106 THR A N 1
ATOM 781 C CA . THR A 1 106 ? -23.639 -5.436 70.064 1.00 89.31 106 THR A CA 1
ATOM 782 C C . THR A 1 106 ? -23.343 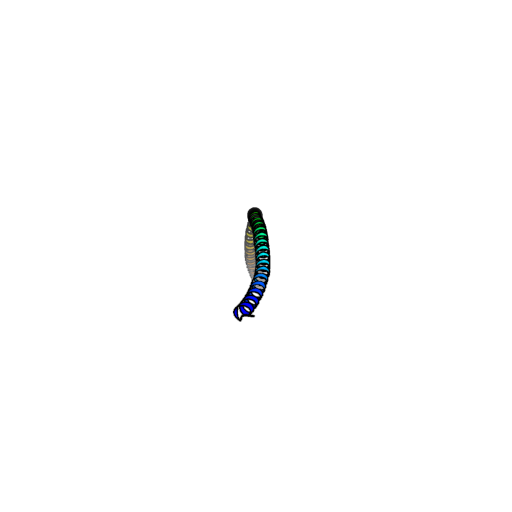-6.731 70.807 1.00 89.31 106 THR A C 1
ATOM 784 O O . THR A 1 106 ? -23.538 -6.787 72.014 1.00 89.31 106 THR A O 1
ATOM 787 N N . ALA A 1 107 ? -22.791 -7.743 70.136 1.00 87.19 107 ALA A N 1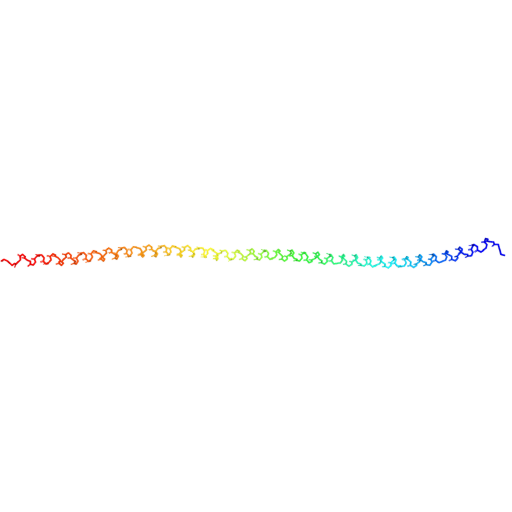
ATOM 788 C CA . ALA A 1 107 ? -22.379 -8.995 70.758 1.00 87.19 107 ALA A CA 1
ATOM 789 C C . ALA A 1 107 ? -21.321 -8.755 71.840 1.00 87.19 107 ALA A C 1
ATOM 791 O O . ALA A 1 107 ? -21.444 -9.303 72.931 1.00 87.19 107 ALA A O 1
ATOM 792 N N . LYS A 1 108 ? -20.329 -7.885 71.592 1.00 87.12 108 LYS A N 1
ATOM 793 C CA . LYS A 1 108 ? -19.331 -7.505 72.600 1.00 87.12 108 LYS A CA 1
ATOM 794 C C . LYS A 1 108 ? -19.986 -6.811 73.792 1.00 87.12 108 LYS A C 1
ATOM 796 O O . LYS A 1 108 ? -19.710 -7.217 74.914 1.00 87.12 108 LYS A O 1
ATOM 801 N N . LYS A 1 109 ? -20.878 -5.835 73.564 1.00 86.00 109 LYS A N 1
ATOM 802 C CA . LYS A 1 109 ? -21.633 -5.156 74.634 1.00 86.00 109 LYS A CA 1
ATOM 803 C C . LYS A 1 109 ? -22.470 -6.144 75.444 1.00 86.00 109 LYS A C 1
ATOM 805 O O . LYS A 1 109 ? -22.304 -6.199 76.656 1.00 86.00 109 LYS A O 1
ATOM 810 N N . THR A 1 110 ? -23.290 -6.969 74.799 1.00 85.56 110 THR A N 1
ATOM 811 C CA . THR A 1 110 ? -24.131 -7.979 75.459 1.00 85.56 110 THR A CA 1
ATOM 812 C C . THR A 1 110 ? -23.301 -9.019 76.206 1.00 85.56 110 THR A C 1
ATOM 814 O O . THR A 1 110 ? -23.632 -9.363 77.338 1.00 85.56 110 THR A O 1
ATOM 817 N N . ALA A 1 111 ? -22.191 -9.491 75.635 1.00 85.25 111 ALA A N 1
ATOM 818 C CA . ALA A 1 111 ? -21.275 -10.407 76.311 1.00 85.25 111 ALA A CA 1
ATOM 819 C C . ALA A 1 111 ? -20.656 -9.756 77.554 1.00 85.25 111 ALA A C 1
ATOM 821 O O . ALA A 1 111 ? -20.706 -10.337 78.633 1.00 85.25 111 ALA A O 1
ATOM 822 N N . THR A 1 112 ? -20.147 -8.523 77.451 1.00 83.06 112 THR A N 1
ATOM 823 C CA . THR A 1 112 ? -19.619 -7.809 78.621 1.00 83.06 112 THR A CA 1
ATOM 824 C C . THR A 1 112 ? -20.701 -7.554 79.664 1.00 83.06 112 THR A C 1
ATOM 826 O O . THR A 1 112 ? -20.490 -7.865 80.827 1.00 83.06 112 THR A O 1
ATOM 829 N N . THR A 1 113 ? -21.882 -7.069 79.276 1.00 83.38 113 THR A N 1
ATOM 830 C CA . THR A 1 113 ? -22.987 -6.786 80.200 1.00 83.38 113 THR A CA 1
ATOM 831 C C . THR A 1 113 ? -23.497 -8.052 80.873 1.00 83.38 113 THR A C 1
ATOM 833 O O . THR A 1 113 ? -23.733 -8.030 82.071 1.00 83.38 113 THR A O 1
ATOM 836 N N . SER A 1 114 ? -23.630 -9.164 80.149 1.00 84.06 114 SER A N 1
ATOM 837 C CA . SER A 1 114 ? -24.054 -10.442 80.732 1.00 84.06 114 SER A CA 1
ATOM 838 C C . SER A 1 114 ? -23.005 -11.024 81.678 1.00 84.06 114 SER A C 1
ATOM 840 O O . SER A 1 114 ? -23.370 -11.547 82.728 1.00 84.06 114 SER A O 1
ATOM 842 N N . LEU A 1 115 ? -21.712 -10.883 81.367 1.00 86.94 115 LEU A N 1
ATOM 843 C CA . LEU A 1 115 ? -20.632 -11.230 82.290 1.00 86.94 115 LEU A CA 1
ATOM 844 C C . LEU A 1 115 ? -20.669 -10.344 83.540 1.00 86.94 115 LEU A C 1
ATOM 846 O O . LEU A 1 115 ? -20.661 -10.875 84.643 1.00 86.94 115 LEU A O 1
ATOM 850 N N . PHE A 1 116 ? -20.783 -9.021 83.400 1.00 84.12 116 PHE A N 1
ATOM 851 C CA . PHE A 1 116 ? -20.893 -8.104 84.540 1.00 84.12 116 PHE A CA 1
ATOM 852 C C . PHE A 1 116 ? -22.158 -8.342 85.370 1.00 84.12 116 PHE A C 1
ATOM 854 O O . PHE A 1 116 ? -22.084 -8.302 86.592 1.00 84.12 116 PHE A O 1
ATOM 861 N N . ALA A 1 117 ? -23.294 -8.635 84.736 1.00 85.56 117 ALA A N 1
ATOM 862 C CA . ALA A 1 117 ? -24.539 -8.963 85.420 1.00 85.56 117 ALA A CA 1
ATOM 863 C C . ALA A 1 117 ? -24.397 -10.262 86.217 1.00 85.56 117 ALA A C 1
ATOM 865 O O . ALA A 1 117 ? -24.675 -10.266 87.410 1.00 85.56 117 ALA A O 1
ATOM 866 N N . LYS A 1 118 ? -23.868 -11.332 85.605 1.00 86.12 118 LYS A N 1
ATOM 867 C CA . LYS A 1 118 ? -23.624 -12.604 86.301 1.00 86.12 118 LYS A CA 1
ATOM 868 C C . LYS A 1 118 ? -22.616 -12.455 87.437 1.00 86.12 118 LYS A C 1
ATOM 870 O O . LYS A 1 118 ? -22.841 -12.985 88.521 1.00 86.12 118 LYS A O 1
ATOM 875 N N . LEU A 1 119 ? -21.519 -11.732 87.218 1.00 85.94 119 LEU A N 1
ATOM 876 C CA . LEU A 1 119 ? -20.514 -11.479 88.253 1.00 85.94 119 LEU A CA 1
ATOM 877 C C . LEU A 1 119 ? -21.085 -10.621 89.390 1.00 85.94 119 LEU A C 1
ATOM 879 O O . LEU A 1 119 ? -20.855 -10.933 90.556 1.00 85.94 119 LEU A O 1
ATOM 883 N N . GLY A 1 120 ? -21.866 -9.590 89.066 1.00 85.62 120 GLY A N 1
ATOM 884 C CA . GLY A 1 120 ? -22.534 -8.723 90.034 1.00 85.62 120 GLY A CA 1
ATOM 885 C C . GLY A 1 120 ? -23.589 -9.460 90.853 1.00 85.62 120 GLY A C 1
ATOM 886 O O . GLY A 1 120 ? -23.601 -9.340 92.072 1.00 85.62 120 GLY A O 1
ATOM 887 N N . GLU A 1 121 ? -24.422 -10.279 90.214 1.00 82.75 121 GLU A N 1
ATOM 888 C CA . GLU A 1 121 ? -25.442 -11.099 90.873 1.00 82.75 121 GLU A CA 1
ATOM 889 C C . GLU A 1 121 ? -24.804 -12.157 91.786 1.00 82.75 121 GLU A C 1
ATOM 891 O O . GLU A 1 121 ? -25.229 -12.339 92.928 1.00 82.75 121 GLU A O 1
ATOM 896 N N . THR A 1 122 ? -23.709 -12.781 91.340 1.00 84.00 122 THR A N 1
ATOM 897 C CA . THR A 1 122 ? -22.941 -13.742 92.149 1.00 84.00 122 THR A CA 1
ATOM 898 C C . THR A 1 122 ? -22.295 -13.063 93.361 1.00 84.00 122 THR A C 1
ATOM 900 O O . THR A 1 122 ? -22.405 -13.561 94.482 1.00 84.00 122 THR A O 1
ATOM 903 N N . ALA A 1 123 ? -21.661 -11.901 93.172 1.00 82.94 123 ALA A N 1
ATOM 904 C CA . ALA A 1 123 ? -21.052 -11.136 94.260 1.00 82.94 123 ALA A CA 1
ATOM 905 C C . ALA A 1 123 ? -22.102 -10.599 95.251 1.00 82.94 123 ALA A C 1
ATOM 907 O O . ALA A 1 123 ? -21.903 -10.659 96.466 1.00 82.94 123 ALA A O 1
ATOM 908 N N . PHE A 1 124 ? -23.243 -10.124 94.747 1.00 83.69 124 PHE A N 1
ATOM 909 C CA . PHE A 1 124 ? -24.344 -9.612 95.559 1.00 83.69 124 PHE A CA 1
ATOM 910 C C . PHE A 1 124 ? -24.998 -10.717 96.397 1.00 83.69 124 PHE A C 1
ATOM 912 O O . PHE A 1 124 ? -25.215 -10.526 97.595 1.00 83.69 124 PHE A O 1
ATOM 919 N N . ASN A 1 125 ? -25.240 -11.897 95.816 1.00 82.50 125 ASN A N 1
ATOM 920 C CA . ASN A 1 125 ? -25.763 -13.050 96.553 1.00 82.50 125 ASN A CA 1
ATOM 921 C C . ASN A 1 125 ? -24.770 -13.570 97.605 1.00 82.50 125 ASN A C 1
ATOM 923 O O . ASN A 1 125 ? -25.184 -13.895 98.719 1.00 82.50 125 ASN A O 1
ATOM 927 N N . ALA A 1 126 ? -23.464 -13.576 97.314 1.00 79.50 126 ALA A N 1
ATOM 928 C CA . ALA A 1 126 ? -22.435 -13.950 98.288 1.00 79.50 126 ALA A CA 1
ATOM 929 C C . ALA A 1 126 ? -22.361 -12.978 99.484 1.00 79.50 126 ALA A C 1
ATOM 931 O O . ALA A 1 126 ? -22.187 -13.414 100.624 1.00 79.50 126 ALA A O 1
ATOM 932 N N . TYR A 1 127 ? -22.533 -11.671 99.252 1.00 76.25 127 TYR A N 1
ATOM 933 C CA . TYR A 1 127 ? -22.557 -10.667 100.321 1.00 76.25 127 TYR A CA 1
ATOM 934 C C . TYR A 1 127 ? -23.853 -10.721 101.143 1.00 76.25 127 TYR A C 1
ATOM 936 O O . TYR A 1 127 ? -23.814 -10.678 102.374 1.00 76.25 127 TYR A O 1
ATOM 944 N N . ARG A 1 128 ? -25.009 -10.891 100.489 1.00 75.38 128 ARG A N 1
ATOM 945 C CA . ARG A 1 128 ? -26.312 -10.993 101.165 1.00 75.38 128 ARG A CA 1
ATOM 946 C C . ARG A 1 128 ? -26.428 -12.256 102.025 1.00 75.38 128 ARG A C 1
ATOM 948 O O . ARG A 1 128 ? -27.017 -12.196 103.101 1.00 75.38 128 ARG A O 1
ATOM 955 N N . GLY A 1 129 ? -25.793 -13.359 101.619 1.00 66.25 129 GLY A N 1
ATOM 956 C CA . GLY A 1 129 ? -25.733 -14.608 102.387 1.00 66.25 129 GLY A CA 1
ATOM 957 C C . GLY A 1 129 ? -25.009 -14.508 103.738 1.00 66.25 129 GLY A C 1
ATOM 958 O O . GLY A 1 129 ? -25.202 -15.375 104.587 1.00 66.25 129 GLY A O 1
ATOM 959 N N . ARG A 1 130 ? -24.222 -13.449 103.984 1.00 61.41 130 ARG A N 1
ATOM 960 C CA . ARG A 1 130 ? -23.584 -13.209 105.291 1.00 61.41 130 ARG A CA 1
ATOM 961 C C . ARG A 1 130 ? -24.459 -12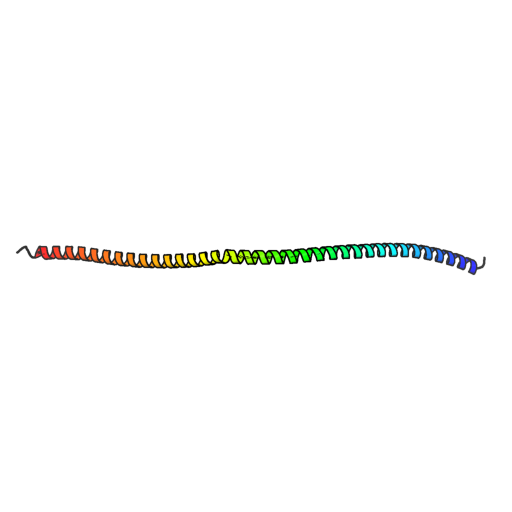.453 106.291 1.00 61.41 130 ARG A C 1
ATOM 963 O O . ARG A 1 130 ? -24.122 -12.460 107.465 1.00 61.41 130 ARG A O 1
ATOM 970 N N . LYS A 1 131 ? -25.564 -11.830 105.865 1.00 56.91 131 LYS A N 1
ATOM 971 C CA . LYS A 1 131 ? -26.403 -10.991 106.744 1.00 56.91 131 LYS A CA 1
ATOM 972 C C . LYS A 1 131 ? -27.610 -11.721 107.358 1.00 56.91 131 LYS A C 1
ATOM 974 O O . LYS A 1 131 ? -28.355 -11.116 108.111 1.00 56.91 131 LYS A O 1
ATOM 979 N N . ASN A 1 132 ? -27.790 -13.010 107.051 1.00 58.12 132 ASN A N 1
ATOM 980 C CA . ASN A 1 132 ? -28.872 -13.855 107.585 1.00 58.12 132 ASN A CA 1
ATOM 981 C C . ASN A 1 132 ? -28.359 -14.935 108.562 1.00 58.12 132 ASN A C 1
ATOM 983 O O . ASN A 1 132 ? -28.957 -16.003 108.681 1.00 58.12 132 ASN A O 1
ATOM 987 N N . LYS A 1 133 ? -27.224 -14.690 109.221 1.00 52.72 133 LYS A N 1
ATOM 988 C CA . LYS A 1 133 ? -26.674 -15.550 110.277 1.00 52.72 133 LYS A CA 1
ATOM 989 C C . LYS A 1 133 ? -26.363 -14.695 111.511 1.00 52.72 133 LYS A C 1
ATOM 991 O O . LYS A 1 133 ? -25.211 -14.598 111.907 1.00 52.72 133 LYS A O 1
ATOM 996 N N . ASP A 1 134 ? -27.402 -14.065 112.047 1.00 45.31 134 ASP A N 1
ATOM 997 C CA . ASP A 1 134 ? -27.487 -13.592 113.433 1.00 45.31 134 ASP A CA 1
ATOM 998 C C . ASP A 1 134 ? -28.755 -14.203 114.043 1.00 45.31 134 ASP A C 1
ATOM 1000 O O . ASP A 1 134 ? -29.795 -14.184 113.337 1.00 45.31 134 ASP A O 1
#

Mean predicted aligned error: 12.89 Å

InterPro domains:
  IPR009293 Uncharacterised protein family UPF0478 [PF06103] (6-93)

Secondary structure (DSSP, 8-state):
--HHHHHHHHHHHHHHHHHHHHHHHHHHHHHHHHHHHHHHHHHHHHHHHHHHHHHHHHHHHHHHHHHHHHHHHHHHHHHHHHHHHHHHHHHHHHHHHHHHHHHHHHHHHHHHHHHHHHHHHHHHHHHHTTSS--

Solvent-accessible surface area (backbone atoms only — not comparable to full-atom values): 7198 Å² total; per-residue (Å²): 133,59,73,67,60,58,50,50,52,53,50,52,52,52,50,51,54,49,53,53,51,50,53,55,50,51,55,50,51,53,50,51,51,52,51,50,52,50,51,54,48,51,52,51,53,50,50,53,51,51,49,52,52,48,52,51,49,51,51,49,48,53,51,48,51,52,50,48,52,53,52,48,64,69,43,49,61,55,56,49,50,51,51,54,47,52,49,50,52,50,52,48,50,50,52,50,51,52,50,50,52,50,50,52,50,48,49,49,50,52,51,50,49,52,49,51,50,51,53,46,53,52,53,50,52,60,56,54,66,65,74,77,77,126

Foldseek 3Di:
DDPVVVVVVVVVVVVVVVVVVVVVVVVVVVVVVVVVVVVVVVVVVVVVVVVVVVVVVVVVVVVVVVVVVVVVVVCVVVVVVVVVVVVVVVVVVVVVVVVCVVCVVVVVVCVVVVVVVVVVVVVVVVVVVVVPPD

Sequence (134 aa):
MTAGQVAGLIAAIAFLILVFFIGAFLMKMVRTLSEVNKSVKTMTEDMDVISKHAEDILANANTLLDDVNHKVATIDPVFKAAADLGTSVSELNAATHDLTGKVKSTAKKTATTSLFAKLGETAFNAYRGRKNKD

Radius of gyration: 54.71 Å; Cα contacts (8 Å, |Δi|>4): 1; chains: 1; bounding box: 77×25×171 Å

pLDDT: mean 90.98, std 9.07, range [45.31, 97.62]